Protein AF-A0A820XX14-F1 (afdb_monomer_lite)

Organism: NCBI:txid392030

Structure (mmCIF, N/CA/C/O backbone):
data_AF-A0A820XX14-F1
#
_entry.id   AF-A0A820XX14-F1
#
loop_
_atom_site.group_PDB
_atom_site.id
_atom_site.type_symbol
_atom_site.label_atom_id
_atom_site.label_alt_id
_atom_site.label_comp_id
_atom_site.label_asym_id
_atom_site.label_entity_id
_atom_site.label_seq_id
_atom_site.pdbx_PDB_ins_code
_atom_site.Cartn_x
_atom_site.Cartn_y
_atom_site.Cartn_z
_atom_site.occupancy
_atom_site.B_iso_or_equiv
_atom_site.auth_seq_id
_atom_site.auth_comp_id
_atom_site.auth_asym_id
_atom_site.auth_atom_id
_atom_site.pdbx_PDB_model_num
ATOM 1 N N . GLN A 1 1 ? 3.188 10.603 -18.070 1.00 64.06 1 GLN A N 1
ATOM 2 C CA . GLN A 1 1 ? 1.997 10.137 -17.324 1.00 64.06 1 GLN A CA 1
ATOM 3 C C . GLN A 1 1 ? 2.413 8.949 -16.463 1.00 64.06 1 GLN A C 1
ATOM 5 O O . GLN A 1 1 ? 3.402 8.322 -16.833 1.00 64.06 1 GLN A O 1
ATOM 10 N N 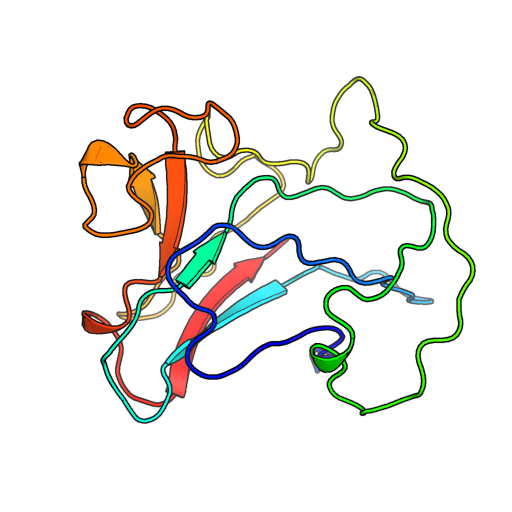. PRO A 1 2 ? 1.773 8.682 -15.310 1.00 81.19 2 PRO A N 1
ATOM 11 C CA . PRO A 1 2 ? 2.073 7.477 -14.538 1.00 81.19 2 PRO A CA 1
ATOM 12 C C . PRO A 1 2 ? 1.665 6.220 -15.322 1.00 81.19 2 PRO A C 1
ATOM 14 O O . PRO A 1 2 ? 0.697 6.261 -16.080 1.00 81.19 2 PRO A O 1
ATOM 17 N N . LEU A 1 3 ? 2.413 5.131 -15.143 1.00 89.56 3 LEU A N 1
ATOM 18 C CA . LEU A 1 3 ? 2.096 3.807 -15.676 1.00 89.56 3 LEU A CA 1
ATOM 19 C C . LEU A 1 3 ? 1.557 2.948 -14.529 1.00 89.56 3 LEU A C 1
ATOM 21 O O . LEU A 1 3 ? 2.253 2.767 -13.530 1.00 89.56 3 LEU A O 1
ATOM 25 N N . TRP A 1 4 ? 0.337 2.434 -14.671 1.00 90.94 4 TRP A N 1
ATOM 26 C CA . TRP A 1 4 ? -0.203 1.427 -13.761 1.00 90.94 4 TRP A CA 1
ATOM 27 C C . TRP A 1 4 ? 0.418 0.081 -14.107 1.00 90.94 4 TRP A C 1
ATOM 29 O O . TRP A 1 4 ? 0.344 -0.353 -15.253 1.00 90.94 4 TRP A O 1
ATOM 39 N N . VAL A 1 5 ? 1.057 -0.548 -13.127 1.00 93.12 5 VAL A N 1
ATOM 40 C CA . VAL A 1 5 ? 1.714 -1.858 -13.286 1.00 93.12 5 VAL A CA 1
ATOM 41 C C . VAL A 1 5 ? 1.074 -2.938 -12.411 1.00 93.12 5 VAL A C 1
ATOM 43 O O . VAL A 1 5 ? 1.277 -4.118 -12.657 1.00 93.12 5 VAL A O 1
ATOM 46 N N . TRP A 1 6 ? 0.296 -2.533 -11.406 1.00 94.50 6 TRP A N 1
ATOM 47 C CA . TRP A 1 6 ? -0.401 -3.400 -10.461 1.00 94.50 6 TRP A CA 1
ATOM 48 C C . TRP A 1 6 ? -1.635 -2.667 -9.940 1.00 94.50 6 TRP A C 1
ATOM 50 O O . TRP A 1 6 ? -1.556 -1.463 -9.669 1.00 94.50 6 TRP A O 1
ATOM 60 N N . GLY A 1 7 ? -2.754 -3.363 -9.774 1.00 94.62 7 GLY A N 1
ATOM 61 C CA . GLY A 1 7 ? -3.934 -2.781 -9.144 1.00 94.62 7 GLY A CA 1
ATOM 62 C C . GLY A 1 7 ? -5.033 -3.796 -8.876 1.00 94.62 7 GLY A C 1
ATOM 63 O O . GLY A 1 7 ? -5.277 -4.679 -9.685 1.00 94.62 7 GLY A O 1
ATOM 64 N N . LEU A 1 8 ? -5.728 -3.628 -7.754 1.00 93.31 8 LEU A N 1
ATOM 65 C CA . LEU A 1 8 ? -6.926 -4.386 -7.400 1.00 93.31 8 LEU A CA 1
ATOM 66 C C . LEU A 1 8 ? -8.091 -3.427 -7.162 1.00 93.31 8 LEU A C 1
ATOM 68 O O . LEU A 1 8 ? -7.894 -2.281 -6.756 1.00 93.31 8 LEU A O 1
ATOM 72 N N . GLN A 1 9 ? -9.312 -3.903 -7.397 1.00 90.75 9 GLN A N 1
ATOM 73 C CA . GLN A 1 9 ? -10.532 -3.116 -7.224 1.00 90.75 9 GLN A CA 1
ATOM 74 C C . GLN A 1 9 ? -11.641 -3.922 -6.547 1.00 90.75 9 GLN A C 1
ATOM 76 O O . GLN A 1 9 ? -11.758 -5.132 -6.730 1.00 90.75 9 GLN A O 1
ATOM 81 N N . GLY A 1 10 ? -12.503 -3.230 -5.802 1.00 89.94 10 GLY A N 1
ATOM 82 C CA . GLY A 1 10 ? -13.590 -3.858 -5.052 1.00 89.94 10 GLY A CA 1
ATOM 83 C C . GLY A 1 10 ? -13.111 -4.548 -3.773 1.00 89.94 10 GLY A C 1
ATOM 84 O O . GLY A 1 10 ? -12.015 -4.291 -3.277 1.00 89.94 10 GLY A O 1
ATOM 85 N N . ASN A 1 11 ? -13.951 -5.420 -3.221 1.00 89.62 11 ASN A N 1
ATOM 86 C CA . ASN A 1 11 ? -13.694 -6.075 -1.942 1.00 89.62 11 ASN A CA 1
ATOM 87 C C . ASN A 1 11 ? -12.659 -7.209 -2.075 1.00 89.62 11 ASN A C 1
ATOM 89 O O . ASN A 1 11 ? -12.917 -8.187 -2.770 1.00 89.62 11 ASN A O 1
ATOM 93 N N . GLN A 1 12 ? -11.540 -7.098 -1.353 1.00 91.69 12 GLN A N 1
ATOM 94 C CA . GLN A 1 12 ? -10.479 -8.120 -1.295 1.00 91.69 12 GLN A CA 1
ATOM 95 C C . GLN A 1 12 ? -10.569 -9.021 -0.042 1.00 91.69 12 GLN A C 1
ATOM 97 O O . GLN A 1 12 ? -9.759 -9.930 0.151 1.00 91.69 12 GLN A O 1
ATOM 102 N N . GLY A 1 13 ? -11.571 -8.795 0.812 1.00 90.88 13 GLY A N 1
ATOM 103 C CA . GLY A 1 13 ? -11.729 -9.431 2.118 1.00 90.88 13 GLY A CA 1
ATOM 104 C C . GLY A 1 13 ? -11.000 -8.689 3.244 1.00 90.88 13 GLY A C 1
ATOM 105 O O . GLY A 1 13 ? -10.185 -7.804 3.007 1.00 90.88 13 GLY A O 1
ATOM 106 N N . ASN A 1 14 ? -11.298 -9.064 4.491 1.00 89.38 14 ASN A N 1
ATOM 107 C CA . ASN A 1 14 ? -10.692 -8.472 5.688 1.00 89.38 14 ASN A CA 1
ATOM 108 C C . ASN A 1 14 ? -9.476 -9.293 6.155 1.00 89.38 14 ASN A C 1
ATOM 110 O O . ASN A 1 14 ? -9.552 -10.027 7.140 1.00 89.38 14 ASN A O 1
ATOM 114 N N . LYS A 1 15 ? -8.389 -9.257 5.379 1.00 92.69 15 LYS A N 1
ATOM 115 C CA . LYS A 1 15 ? -7.118 -9.927 5.699 1.00 92.69 15 LYS A CA 1
ATOM 116 C C . LYS A 1 15 ? -5.953 -9.254 4.979 1.00 92.69 15 LYS A C 1
ATOM 118 O O . LYS A 1 15 ? -6.135 -8.705 3.895 1.00 92.69 15 LYS A O 1
ATOM 123 N N . TRP A 1 16 ? -4.754 -9.379 5.538 1.00 96.56 16 TRP A N 1
ATOM 124 C CA . TRP A 1 16 ? -3.529 -9.009 4.836 1.00 96.56 16 TRP A CA 1
ATOM 125 C C . TRP A 1 16 ? -3.313 -9.905 3.612 1.00 96.56 16 TRP A C 1
ATOM 127 O O . TRP A 1 16 ? -3.449 -11.131 3.679 1.00 96.56 16 TRP A O 1
ATOM 137 N N . LEU A 1 17 ? -2.993 -9.276 2.485 1.00 96.06 17 LEU A N 1
ATOM 138 C CA . LEU A 1 17 ? -2.703 -9.923 1.212 1.00 96.06 17 LEU A CA 1
ATOM 139 C C . LEU A 1 17 ? -1.348 -9.435 0.711 1.00 96.06 17 LEU A C 1
ATOM 141 O O . LEU A 1 17 ? -1.066 -8.241 0.723 1.00 96.06 17 LEU A O 1
ATOM 145 N N . ASN A 1 18 ? -0.522 -10.361 0.236 1.00 94.62 18 ASN A N 1
ATOM 146 C CA . ASN A 1 18 ? 0.765 -10.026 -0.359 1.00 94.62 18 ASN A CA 1
ATOM 147 C C . ASN A 1 18 ? 0.573 -9.558 -1.811 1.00 94.62 18 ASN A C 1
ATOM 149 O O . ASN A 1 18 ? 0.040 -10.308 -2.630 1.00 94.62 18 ASN A O 1
ATOM 153 N N . GLY A 1 19 ? 1.040 -8.347 -2.121 1.00 94.31 19 GLY A N 1
ATOM 154 C CA . GLY A 1 19 ? 1.048 -7.765 -3.464 1.00 94.31 19 GLY A CA 1
ATOM 155 C C . GLY A 1 19 ? 2.471 -7.628 -3.997 1.00 94.31 19 GLY A C 1
ATOM 156 O O . GLY A 1 19 ? 3.349 -7.156 -3.279 1.00 94.31 19 GLY A O 1
ATOM 157 N N . GLN A 1 20 ? 2.725 -8.057 -5.235 1.00 93.38 20 GLN A N 1
ATOM 158 C CA . GLN A 1 20 ? 4.059 -7.991 -5.846 1.00 93.38 20 GLN A CA 1
ATOM 159 C C . GLN A 1 20 ? 3.967 -7.722 -7.346 1.00 93.38 20 GLN A C 1
ATOM 161 O O . GLN A 1 20 ? 3.104 -8.275 -8.028 1.00 93.38 20 GLN A O 1
ATOM 166 N N . VAL A 1 21 ? 4.875 -6.890 -7.858 1.00 92.62 21 VAL A N 1
ATOM 167 C CA . VAL A 1 21 ? 4.997 -6.564 -9.281 1.00 92.62 21 VAL A CA 1
ATOM 168 C C . VAL A 1 21 ? 6.440 -6.207 -9.629 1.00 92.62 21 VAL A C 1
ATOM 170 O O . VAL A 1 21 ? 7.120 -5.515 -8.871 1.00 92.62 21 VAL A O 1
ATOM 173 N N . THR A 1 22 ? 6.904 -6.661 -10.793 1.00 91.12 22 THR A N 1
ATOM 174 C CA . THR A 1 22 ? 8.198 -6.240 -11.335 1.00 91.12 22 THR A CA 1
ATOM 175 C C . THR A 1 22 ? 8.045 -4.881 -12.010 1.00 91.12 22 THR A C 1
ATOM 177 O O . THR A 1 22 ? 7.206 -4.713 -12.893 1.00 91.12 22 THR A O 1
ATOM 180 N N . VAL A 1 23 ? 8.881 -3.914 -11.632 1.00 90.31 23 VAL A N 1
ATOM 181 C CA . VAL A 1 23 ? 8.908 -2.583 -12.250 1.00 90.31 23 VAL A CA 1
ATOM 182 C C . VAL A 1 23 ? 10.152 -2.456 -13.123 1.00 90.31 23 VAL A C 1
ATOM 184 O O . VAL A 1 23 ? 11.273 -2.557 -12.635 1.00 90.31 23 VAL A O 1
ATOM 187 N N . THR A 1 24 ? 9.965 -2.203 -14.419 1.00 88.06 24 THR A N 1
ATOM 188 C CA . THR A 1 24 ? 11.062 -2.006 -15.381 1.00 88.06 24 THR A CA 1
ATOM 189 C C . THR A 1 24 ? 10.981 -0.628 -16.024 1.00 88.06 24 THR A C 1
ATOM 191 O O . THR A 1 24 ? 9.911 -0.217 -16.469 1.00 88.06 24 THR A O 1
ATOM 194 N N . SER A 1 25 ? 12.110 0.075 -16.129 1.00 88.75 25 SER A N 1
ATOM 195 C CA . SER A 1 25 ? 12.195 1.369 -16.812 1.00 88.75 25 SER A CA 1
ATOM 196 C C . SER A 1 25 ? 13.614 1.622 -17.323 1.00 88.75 25 SER A C 1
ATOM 198 O O . SER A 1 25 ? 14.584 1.307 -16.641 1.00 88.75 25 SER A O 1
ATOM 200 N N . SER A 1 26 ? 13.740 2.242 -18.498 1.00 90.88 26 SER A N 1
ATOM 201 C CA . SER A 1 26 ? 15.015 2.728 -19.054 1.00 90.88 26 SER A CA 1
ATOM 202 C C . SER A 1 26 ? 15.374 4.147 -18.591 1.00 90.88 26 SER A C 1
ATOM 204 O O . SER A 1 26 ? 16.336 4.744 -19.069 1.00 90.88 26 SER A O 1
ATOM 206 N N . SER A 1 27 ? 14.565 4.746 -17.720 1.00 92.69 27 SER A N 1
ATOM 207 C CA . SER A 1 27 ? 14.732 6.111 -17.213 1.00 92.69 27 SER A CA 1
ATOM 208 C C . SER A 1 27 ? 14.424 6.170 -15.725 1.00 92.69 27 SER A C 1
ATOM 210 O O . SER A 1 27 ? 13.686 5.328 -15.213 1.00 92.69 27 SER A O 1
ATOM 212 N N . TYR A 1 28 ? 14.951 7.185 -15.035 1.00 91.31 28 TYR A N 1
ATOM 213 C CA . TYR A 1 28 ? 14.619 7.428 -13.632 1.00 91.31 28 TYR A CA 1
ATOM 214 C C . TYR A 1 28 ? 13.106 7.511 -13.432 1.00 91.31 28 TYR A C 1
ATOM 216 O O . TYR A 1 28 ? 12.396 8.191 -14.175 1.00 91.31 28 TYR A O 1
ATOM 224 N N . TYR A 1 29 ? 12.628 6.826 -12.402 1.00 92.38 29 TYR A N 1
ATOM 225 C CA . TYR A 1 29 ? 11.220 6.760 -12.050 1.00 92.38 29 TYR A CA 1
ATOM 226 C C . TYR A 1 29 ? 11.046 6.895 -10.538 1.00 92.38 29 TYR A C 1
ATOM 228 O O . TYR A 1 29 ? 12.006 6.860 -9.773 1.00 92.38 29 TYR A O 1
ATOM 236 N N . ARG A 1 30 ? 9.797 7.089 -10.121 1.00 92.81 30 ARG A N 1
ATOM 237 C CA . ARG A 1 30 ? 9.373 7.048 -8.722 1.00 92.81 30 ARG A CA 1
ATOM 238 C C . ARG A 1 30 ? 8.132 6.189 -8.629 1.00 92.81 30 ARG A C 1
ATOM 240 O O . ARG A 1 30 ? 7.289 6.244 -9.529 1.00 92.81 30 ARG A O 1
ATOM 247 N N . ILE A 1 31 ? 8.014 5.441 -7.546 1.00 94.00 31 ILE A N 1
ATOM 248 C CA . ILE A 1 31 ? 6.848 4.605 -7.293 1.00 94.00 31 ILE A CA 1
ATOM 249 C C . ILE A 1 31 ? 5.749 5.477 -6.691 1.00 94.00 31 ILE A C 1
ATOM 251 O O . ILE A 1 31 ? 6.012 6.424 -5.946 1.00 94.00 31 ILE A O 1
ATOM 255 N N . ARG A 1 32 ? 4.504 5.186 -7.067 1.00 94.50 32 ARG A N 1
ATOM 256 C CA . ARG A 1 32 ? 3.310 5.775 -6.463 1.00 94.50 32 ARG A CA 1
ATOM 257 C C . ARG A 1 32 ? 2.364 4.660 -6.072 1.00 94.50 32 ARG A C 1
ATOM 259 O O . ARG A 1 32 ? 2.068 3.805 -6.900 1.00 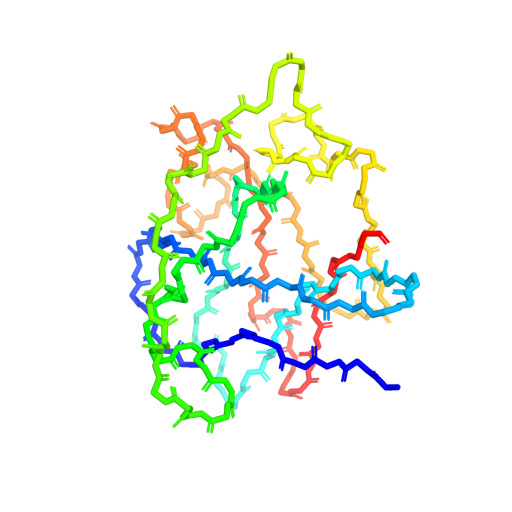94.50 32 ARG A O 1
ATOM 266 N N . ILE A 1 33 ? 1.885 4.716 -4.838 1.00 95.38 33 ILE A N 1
ATOM 267 C CA . ILE A 1 33 ? 0.826 3.849 -4.337 1.00 95.38 33 ILE A CA 1
ATOM 268 C C . ILE A 1 33 ? -0.409 4.720 -4.160 1.00 95.38 33 ILE A C 1
ATOM 270 O O . ILE A 1 33 ? -0.398 5.694 -3.398 1.00 95.38 33 ILE A O 1
ATOM 274 N N . GLU A 1 34 ? -1.456 4.396 -4.911 1.00 93.94 34 GLU A N 1
ATOM 275 C CA . GLU A 1 34 ? -2.686 5.174 -4.959 1.00 93.94 34 GLU A CA 1
ATOM 276 C C . GLU A 1 34 ? -3.860 4.337 -4.459 1.00 93.94 34 GLU A C 1
ATOM 278 O O . GLU A 1 34 ? -4.157 3.281 -5.010 1.00 93.94 34 GLU A O 1
ATOM 283 N N . GLY A 1 35 ? -4.526 4.819 -3.411 1.00 91.81 35 GLY A N 1
ATOM 284 C CA . GLY A 1 35 ? -5.859 4.351 -3.045 1.00 91.81 35 GLY A CA 1
ATOM 285 C C . GLY A 1 35 ? -6.870 5.249 -3.741 1.00 91.81 35 GLY A C 1
ATOM 286 O O . GLY A 1 35 ? -6.746 6.467 -3.634 1.00 91.81 35 GLY A O 1
ATOM 287 N N . ILE A 1 36 ? -7.834 4.680 -4.461 1.00 90.50 36 ILE A N 1
ATOM 288 C CA . ILE A 1 36 ? -8.862 5.438 -5.187 1.00 90.50 36 ILE A CA 1
ATOM 289 C C . ILE A 1 36 ? -10.227 5.063 -4.625 1.00 90.50 36 ILE A C 1
ATOM 291 O O . ILE A 1 36 ? -10.574 3.885 -4.533 1.00 90.50 36 ILE A O 1
ATOM 295 N N . VAL A 1 37 ? -11.020 6.068 -4.269 1.00 89.75 37 VAL A N 1
ATOM 296 C CA . VAL A 1 37 ? -12.377 5.862 -3.766 1.00 89.75 37 VAL A CA 1
ATOM 297 C C . VAL A 1 37 ? -13.287 5.472 -4.928 1.00 89.75 37 VAL A C 1
ATOM 299 O O . VAL A 1 37 ? -13.485 6.246 -5.868 1.00 89.75 37 VAL A O 1
ATOM 302 N N . GLY A 1 38 ? -13.854 4.268 -4.853 1.00 85.69 38 GLY A N 1
ATOM 303 C CA . GLY A 1 38 ? -14.849 3.787 -5.809 1.00 85.69 38 GLY A CA 1
ATOM 304 C C . GLY A 1 38 ? -16.225 4.446 -5.639 1.00 85.69 38 GLY A C 1
ATOM 305 O O . GLY A 1 38 ? -16.400 5.439 -4.937 1.00 85.69 38 GLY A O 1
ATOM 306 N N . ASN A 1 39 ? -17.246 3.854 -6.262 1.00 82.06 39 ASN A N 1
ATOM 307 C CA . ASN A 1 39 ? -18.626 4.358 -6.190 1.00 82.06 39 ASN A CA 1
ATOM 308 C C . ASN A 1 39 ? -19.349 4.020 -4.868 1.00 82.06 39 ASN A C 1
ATOM 310 O O . ASN A 1 39 ? -20.473 4.468 -4.654 1.00 82.06 39 ASN A O 1
ATOM 314 N N . SER A 1 40 ? -18.730 3.225 -3.991 1.00 71.12 40 SER A N 1
ATOM 315 C CA . SER A 1 40 ? -19.258 2.852 -2.676 1.00 71.12 40 SER A CA 1
ATOM 316 C C . SER A 1 40 ? -18.313 3.292 -1.562 1.00 71.12 40 SER A C 1
ATOM 318 O O . SER A 1 40 ? -17.104 3.141 -1.693 1.00 71.12 40 SER A O 1
ATOM 320 N N . PHE A 1 41 ? -18.869 3.734 -0.434 1.00 64.38 41 PHE A N 1
ATOM 321 C CA . PHE A 1 41 ? -18.110 4.099 0.774 1.00 64.38 41 PHE A CA 1
ATOM 322 C C . PHE A 1 41 ? -17.835 2.915 1.716 1.00 64.38 41 PHE A C 1
ATOM 324 O O . PHE A 1 41 ? -17.436 3.118 2.856 1.00 64.38 41 PHE A O 1
ATOM 331 N N . GLN A 1 42 ? -18.136 1.684 1.293 1.00 67.69 42 GLN A N 1
ATOM 332 C CA . GLN A 1 42 ? -17.941 0.493 2.117 1.00 67.69 42 GLN A CA 1
ATOM 333 C C . GLN A 1 42 ? -16.566 -0.111 1.830 1.00 67.69 42 GLN A C 1
ATOM 335 O O . GLN A 1 42 ? -16.330 -0.594 0.722 1.00 67.69 42 GLN A O 1
ATOM 340 N N . GLY A 1 43 ? -15.698 -0.094 2.840 1.00 72.38 43 GLY A N 1
ATOM 341 C CA . GLY A 1 43 ? -14.360 -0.686 2.823 1.00 72.38 43 GLY A CA 1
ATOM 342 C C . GLY A 1 43 ? -13.273 0.343 3.120 1.00 72.38 43 GLY A C 1
ATOM 343 O O . GLY A 1 43 ? -13.461 1.519 2.854 1.00 72.38 43 GLY A O 1
ATOM 344 N N . ASP A 1 44 ? -12.143 -0.114 3.642 1.00 85.75 44 ASP A N 1
ATOM 345 C CA . ASP A 1 44 ? -10.909 0.662 3.778 1.00 85.75 44 ASP A CA 1
ATOM 346 C C . ASP A 1 44 ? -9.812 -0.041 2.971 1.00 85.75 44 ASP A C 1
ATOM 348 O O . ASP A 1 44 ? -9.951 -1.213 2.609 1.00 85.75 44 ASP A O 1
ATOM 352 N N . ALA A 1 45 ? -8.713 0.656 2.694 1.00 92.81 45 ALA A N 1
ATOM 353 C CA . ALA A 1 45 ? -7.502 0.031 2.168 1.00 92.81 45 ALA A CA 1
ATOM 354 C C . ALA A 1 45 ? -6.358 0.204 3.164 1.00 92.81 45 ALA A C 1
ATOM 356 O O . ALA A 1 45 ? -6.205 1.272 3.755 1.00 92.81 45 ALA A O 1
ATOM 357 N N . ALA A 1 46 ? -5.537 -0.828 3.328 1.00 96.06 46 ALA A N 1
ATOM 358 C CA . ALA A 1 46 ? -4.353 -0.783 4.172 1.00 96.06 46 ALA A CA 1
ATOM 359 C C . ALA A 1 46 ? -3.144 -1.344 3.422 1.00 96.06 46 ALA A C 1
ATOM 361 O O . ALA A 1 46 ? -3.281 -2.276 2.628 1.00 96.06 46 ALA A O 1
ATOM 362 N N . ILE A 1 47 ? -1.973 -0.763 3.671 1.00 97.25 47 ILE A N 1
ATOM 363 C CA . ILE A 1 47 ? -0.683 -1.247 3.177 1.00 97.25 47 ILE A CA 1
ATOM 364 C C . ILE A 1 47 ? 0.312 -1.285 4.333 1.00 97.25 47 ILE A C 1
ATOM 366 O O . ILE A 1 47 ? 0.326 -0.391 5.182 1.00 97.25 47 ILE A O 1
ATOM 370 N N . ASP A 1 48 ? 1.152 -2.307 4.324 1.00 97.81 48 ASP A N 1
ATOM 371 C CA . ASP A 1 48 ? 2.260 -2.492 5.251 1.00 97.81 48 ASP A CA 1
ATOM 372 C C . ASP A 1 48 ? 3.415 -3.198 4.516 1.00 97.81 48 ASP A C 1
ATOM 374 O O . ASP A 1 48 ? 3.228 -3.683 3.395 1.00 97.81 48 ASP A O 1
ATOM 378 N N . ASP A 1 49 ? 4.598 -3.251 5.128 1.00 95.81 49 ASP A N 1
ATOM 379 C CA . ASP A 1 49 ? 5.726 -4.078 4.687 1.00 95.81 49 ASP A CA 1
ATOM 380 C C . ASP A 1 49 ? 6.212 -3.785 3.246 1.00 95.81 49 ASP A C 1
ATOM 382 O O . ASP A 1 49 ? 6.520 -4.688 2.459 1.00 95.81 49 ASP A O 1
ATOM 386 N N . LEU A 1 50 ? 6.327 -2.503 2.881 1.00 95.19 50 LEU A N 1
ATOM 387 C CA . LEU A 1 50 ? 6.841 -2.097 1.569 1.00 95.19 50 LEU A CA 1
ATOM 388 C C . LEU A 1 50 ? 8.311 -2.495 1.425 1.00 95.19 50 LEU A C 1
ATOM 390 O O . LEU A 1 50 ? 9.118 -2.193 2.303 1.00 95.19 50 LEU A O 1
ATOM 394 N N . ARG A 1 51 ? 8.667 -3.152 0.313 1.00 91.44 51 ARG A N 1
ATOM 395 C CA . ARG A 1 51 ? 10.043 -3.589 0.023 1.00 91.44 51 ARG A CA 1
ATOM 396 C C . ARG A 1 51 ? 10.385 -3.449 -1.454 1.00 91.44 51 ARG A C 1
ATOM 398 O O . ARG A 1 51 ? 9.555 -3.759 -2.309 1.00 91.44 51 ARG A O 1
ATOM 405 N N . ILE A 1 52 ? 11.620 -3.042 -1.749 1.00 88.88 52 ILE A N 1
ATOM 406 C CA . ILE A 1 52 ? 12.164 -2.992 -3.117 1.00 88.88 52 ILE A CA 1
ATOM 407 C C . ILE A 1 52 ? 13.441 -3.829 -3.185 1.00 88.88 52 ILE A C 1
ATOM 409 O O . ILE A 1 52 ? 14.364 -3.635 -2.402 1.00 88.88 52 ILE A O 1
ATOM 413 N N . PHE A 1 53 ? 13.519 -4.737 -4.154 1.00 85.94 53 PHE A N 1
ATOM 414 C CA . PHE A 1 53 ? 14.680 -5.598 -4.378 1.00 85.94 53 PHE A CA 1
ATOM 415 C C . PHE A 1 53 ? 14.940 -5.776 -5.880 1.00 85.94 53 PHE A C 1
ATOM 417 O O . PHE A 1 53 ? 14.046 -5.592 -6.700 1.00 85.94 53 PHE A O 1
ATOM 424 N N . GLU A 1 54 ? 16.179 -6.112 -6.246 1.00 81.44 54 GLU A N 1
ATOM 425 C CA . GLU A 1 54 ? 16.654 -6.087 -7.643 1.00 81.44 54 GLU A CA 1
ATOM 426 C C . GLU A 1 54 ? 16.109 -7.228 -8.517 1.00 81.44 54 GLU A C 1
ATOM 428 O O . GLU A 1 54 ? 16.097 -7.134 -9.744 1.00 81.44 54 GLU A O 1
ATOM 433 N N . ASN A 1 55 ? 15.663 -8.318 -7.896 1.00 83.31 55 ASN A N 1
ATOM 434 C CA . ASN A 1 55 ? 15.210 -9.507 -8.604 1.00 83.31 55 ASN A CA 1
ATOM 435 C C . ASN A 1 55 ? 13.742 -9.385 -9.054 1.00 83.31 55 ASN A C 1
ATOM 437 O O . ASN A 1 55 ? 12.908 -8.961 -8.252 1.00 83.31 55 ASN A O 1
ATOM 441 N N . PRO A 1 56 ? 13.389 -9.818 -10.283 1.00 84.62 56 PRO A N 1
ATOM 442 C CA . PRO A 1 56 ? 11.998 -9.894 -10.715 1.00 84.62 56 PRO A CA 1
ATOM 443 C C . PRO A 1 56 ? 11.152 -10.755 -9.772 1.00 84.62 56 PRO A C 1
ATOM 445 O O . PRO A 1 56 ? 11.575 -11.824 -9.329 1.00 84.62 56 PRO A O 1
ATOM 448 N N . CYS A 1 57 ? 9.932 -10.307 -9.502 1.00 85.31 57 CYS A N 1
ATOM 449 C CA . CYS A 1 57 ? 8.951 -11.035 -8.708 1.00 85.31 57 CYS A CA 1
ATOM 450 C C . CYS A 1 57 ? 7.766 -11.495 -9.567 1.00 85.31 57 CYS A C 1
ATOM 452 O O . CYS A 1 57 ? 7.484 -10.948 -10.638 1.00 85.31 57 CYS A O 1
ATOM 454 N N . VAL A 1 58 ? 7.068 -12.527 -9.084 1.00 86.88 58 VAL A N 1
ATOM 455 C CA . VAL A 1 58 ? 5.843 -13.026 -9.717 1.00 86.88 58 VAL A CA 1
ATOM 456 C C . VAL A 1 58 ? 4.715 -12.052 -9.416 1.00 86.88 58 VAL A C 1
ATOM 458 O O . VAL A 1 58 ? 4.469 -11.748 -8.245 1.00 86.88 58 VAL A O 1
ATOM 461 N N . LEU A 1 59 ? 4.012 -11.605 -10.461 1.00 90.38 59 LEU A N 1
ATOM 462 C CA . LEU A 1 59 ? 2.821 -10.780 -10.301 1.00 90.38 59 LEU A CA 1
ATOM 463 C C . LEU A 1 59 ? 1.840 -11.479 -9.355 1.00 90.38 59 LEU A C 1
ATOM 465 O O . LEU A 1 59 ? 1.362 -12.578 -9.643 1.00 90.38 59 LEU A O 1
ATOM 469 N N . THR A 1 60 ? 1.579 -10.847 -8.216 1.00 91.62 60 THR A N 1
ATOM 470 C CA . THR A 1 60 ? 0.742 -11.416 -7.163 1.00 91.62 60 THR A CA 1
ATOM 471 C C . THR A 1 60 ? -0.255 -10.371 -6.668 1.00 91.62 60 THR A C 1
ATOM 473 O O . THR A 1 60 ? 0.183 -9.279 -6.299 1.00 91.62 60 THR A O 1
ATOM 476 N N . PRO A 1 61 ? -1.559 -10.694 -6.605 1.00 92.94 61 PRO A N 1
ATOM 477 C CA . PRO A 1 61 ? -2.189 -11.847 -7.258 1.00 92.94 61 PRO A CA 1
ATOM 478 C C . PRO A 1 61 ? -2.208 -11.687 -8.801 1.00 92.94 61 PRO A C 1
ATOM 480 O O . PRO A 1 61 ? -1.964 -10.589 -9.300 1.00 92.94 61 PRO A O 1
ATOM 483 N N . PRO A 1 62 ? -2.461 -12.756 -9.582 1.00 89.56 62 PRO A N 1
ATOM 484 C CA . PRO A 1 62 ? -2.438 -12.685 -11.050 1.00 89.56 62 PRO A CA 1
ATOM 485 C C . PRO A 1 62 ? -3.468 -11.730 -11.670 1.00 89.56 62 PRO A C 1
ATOM 487 O O . PRO A 1 62 ? -3.228 -11.179 -12.737 1.00 89.56 62 PRO A O 1
ATOM 490 N N . ASP A 1 63 ? -4.607 -11.530 -11.010 1.00 90.88 63 ASP A N 1
ATOM 491 C CA . ASP A 1 63 ? -5.676 -10.612 -11.419 1.00 90.88 63 ASP A CA 1
ATOM 492 C C . ASP A 1 63 ? -5.364 -9.139 -11.110 1.00 90.88 63 ASP A C 1
ATOM 494 O O . ASP A 1 63 ? -6.162 -8.264 -11.436 1.00 90.88 63 ASP A O 1
ATOM 498 N N . ALA A 1 64 ? -4.189 -8.851 -10.539 1.00 93.44 64 ALA A N 1
ATOM 499 C CA . ALA A 1 64 ? -3.702 -7.490 -10.367 1.00 93.44 64 ALA A CA 1
ATOM 500 C C . ALA A 1 64 ? -3.053 -6.897 -11.632 1.00 93.44 64 ALA A C 1
ATOM 502 O O . ALA A 1 64 ? -2.551 -5.771 -11.573 1.00 93.44 64 ALA A O 1
ATOM 503 N N . ASP A 1 65 ? -3.017 -7.634 -12.752 1.00 91.56 65 ASP A N 1
ATOM 504 C CA . ASP A 1 65 ? -2.486 -7.138 -14.026 1.00 91.56 65 ASP A CA 1
ATOM 505 C C . ASP A 1 65 ? -3.455 -6.125 -14.666 1.00 91.56 65 ASP A C 1
ATOM 507 O O . ASP A 1 65 ? -4.529 -6.517 -15.134 1.00 91.56 65 ASP A O 1
ATOM 511 N N . PRO A 1 66 ? -3.086 -4.838 -14.794 1.00 88.88 66 PRO A N 1
ATOM 512 C CA . PRO A 1 66 ? -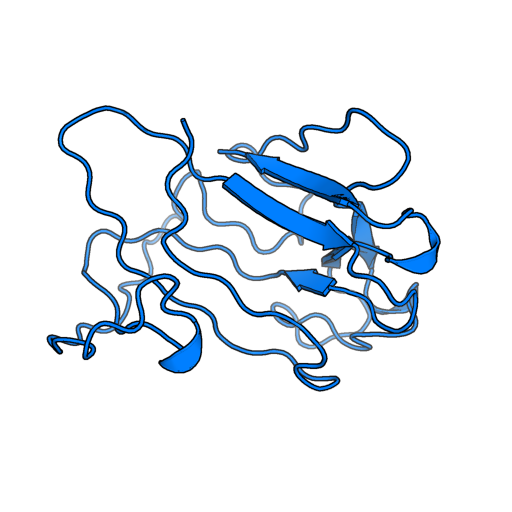3.938 -3.856 -15.461 1.00 88.88 66 PRO A CA 1
ATOM 513 C C . PRO A 1 66 ? -4.132 -4.126 -16.964 1.00 88.88 66 PRO A C 1
ATOM 515 O O . PRO A 1 66 ? -5.053 -3.575 -17.568 1.00 88.88 66 PRO A O 1
ATOM 518 N N . PHE A 1 67 ? -3.282 -4.948 -17.582 1.00 86.62 67 PHE A N 1
ATOM 519 C CA . PHE A 1 67 ? -3.319 -5.269 -19.007 1.00 86.62 67 PHE A CA 1
ATOM 520 C C . PHE A 1 67 ? -3.862 -6.676 -19.305 1.00 86.62 67 PHE A C 1
ATOM 522 O O . PHE A 1 67 ? -3.995 -7.021 -20.480 1.00 86.62 67 PHE A O 1
ATOM 529 N N . ASN A 1 68 ? -4.208 -7.470 -18.279 1.00 78.44 68 ASN A N 1
ATOM 530 C CA . ASN A 1 68 ? -4.647 -8.869 -18.411 1.00 78.44 68 ASN A CA 1
ATOM 531 C C . ASN A 1 68 ? -3.712 -9.728 -19.291 1.00 78.44 68 ASN A C 1
ATOM 533 O O . ASN A 1 68 ? -4.166 -10.567 -20.076 1.00 78.44 68 ASN A O 1
ATOM 537 N N . VAL A 1 69 ? -2.402 -9.504 -19.204 1.00 73.31 69 VAL A N 1
ATOM 538 C CA . VAL A 1 69 ? -1.398 -10.277 -19.931 1.00 73.31 69 VAL A CA 1
ATOM 539 C C . VAL A 1 69 ? -1.104 -11.552 -19.141 1.00 73.31 69 VAL A C 1
ATOM 541 O O . VAL A 1 69 ? -1.102 -11.582 -17.914 1.00 73.31 69 VAL A O 1
ATOM 544 N N . VAL A 1 70 ? -0.864 -12.655 -19.848 1.00 62.69 70 VAL A N 1
ATOM 545 C CA . VAL A 1 70 ? -0.496 -13.925 -19.212 1.00 62.69 70 VAL A CA 1
ATOM 546 C C . VAL A 1 70 ? 0.808 -13.727 -18.420 1.00 62.69 70 VAL A C 1
ATOM 548 O O . VAL A 1 70 ? 1.818 -13.352 -19.027 1.00 62.69 70 VAL A O 1
ATOM 551 N N . PRO A 1 71 ? 0.838 -13.988 -17.097 1.00 60.56 71 PRO A N 1
ATOM 552 C CA . PRO A 1 71 ? 2.045 -13.788 -16.307 1.00 60.56 71 PRO A CA 1
ATOM 553 C C . PRO A 1 71 ? 3.146 -14.733 -16.798 1.00 60.56 71 PRO A C 1
ATOM 555 O O . PRO A 1 71 ? 3.048 -15.953 -16.675 1.00 60.56 71 PRO A O 1
ATOM 558 N N . THR A 1 72 ? 4.202 -14.166 -17.385 1.00 52.09 72 THR A N 1
ATOM 559 C CA . THR A 1 72 ? 5.378 -14.926 -17.827 1.00 52.09 72 THR A CA 1
ATOM 560 C C . THR A 1 72 ? 6.313 -15.102 -16.633 1.00 52.09 72 THR A C 1
ATOM 562 O O . THR A 1 72 ? 6.813 -14.133 -16.065 1.00 52.09 72 THR A O 1
ATOM 565 N N . THR A 1 73 ? 6.490 -16.350 -16.205 1.00 54.53 73 THR A N 1
ATOM 566 C CA . THR A 1 73 ? 7.110 -16.718 -14.930 1.00 54.53 73 THR A CA 1
ATOM 567 C C . THR A 1 73 ? 8.615 -16.959 -15.038 1.00 54.53 73 THR A C 1
ATOM 569 O O . THR A 1 73 ? 9.043 -17.950 -15.629 1.00 54.53 73 THR A O 1
ATOM 572 N N . THR A 1 74 ? 9.395 -16.167 -14.308 1.00 53.72 74 THR A N 1
ATOM 573 C CA . THR A 1 74 ? 10.636 -16.628 -13.667 1.00 53.72 74 THR A CA 1
ATOM 574 C C . THR A 1 74 ? 10.651 -16.073 -12.248 1.00 53.72 74 THR A C 1
ATOM 576 O O . THR A 1 74 ? 10.755 -14.870 -12.037 1.00 53.72 74 THR A O 1
ATOM 579 N N . SER A 1 75 ? 10.455 -16.960 -11.270 1.00 58.50 75 SER A N 1
ATOM 580 C CA . SER A 1 75 ? 10.379 -16.620 -9.850 1.00 58.50 75 SER A CA 1
ATOM 581 C C . SER A 1 75 ? 11.761 -16.721 -9.220 1.00 58.50 75 SER A C 1
ATOM 583 O O . SER A 1 75 ? 12.354 -17.800 -9.185 1.00 58.50 75 SER A O 1
ATOM 585 N N . THR A 1 76 ? 12.249 -15.618 -8.671 1.00 59.56 76 THR A N 1
ATOM 586 C CA . THR A 1 76 ? 13.304 -15.635 -7.662 1.00 59.56 76 THR A CA 1
ATOM 587 C C . THR A 1 76 ? 12.729 -15.092 -6.362 1.00 59.56 76 THR A C 1
ATOM 589 O O . THR A 1 76 ? 11.975 -14.120 -6.335 1.00 59.56 76 THR A O 1
ATOM 592 N N . LYS A 1 77 ? 13.024 -15.781 -5.256 1.00 63.28 77 LYS A N 1
ATOM 593 C CA . LYS A 1 77 ? 12.625 -15.338 -3.919 1.00 63.28 77 LYS A CA 1
ATOM 594 C C . LYS A 1 77 ? 13.205 -13.933 -3.675 1.00 63.28 77 LYS A C 1
ATOM 596 O O . LYS A 1 77 ? 14.386 -13.738 -3.972 1.00 63.28 77 LYS A O 1
ATOM 601 N N . PRO A 1 78 ? 12.436 -12.994 -3.096 1.00 63.97 78 PRO A N 1
ATOM 602 C CA . PRO A 1 78 ? 12.970 -11.707 -2.670 1.00 63.97 78 PRO A CA 1
ATOM 603 C C . PRO A 1 78 ? 14.167 -11.919 -1.744 1.00 63.97 78 PRO A C 1
ATOM 605 O O . PRO A 1 78 ? 14.053 -12.595 -0.715 1.00 63.97 78 PRO A O 1
ATOM 608 N N . THR A 1 79 ? 15.321 -11.365 -2.104 1.00 63.81 79 THR A N 1
ATOM 609 C CA . THR A 1 79 ? 16.473 -11.333 -1.202 1.00 63.81 79 THR A CA 1
ATOM 610 C C . THR A 1 79 ? 16.269 -10.167 -0.247 1.00 63.81 79 THR A C 1
ATOM 612 O O . THR A 1 79 ? 16.172 -9.026 -0.688 1.00 63.81 79 THR A O 1
ATOM 615 N N . ILE A 1 80 ? 16.193 -10.449 1.054 1.00 65.75 80 ILE A N 1
ATOM 616 C CA . ILE A 1 80 ? 16.148 -9.402 2.080 1.00 65.75 80 ILE A CA 1
ATOM 617 C C . ILE A 1 80 ? 17.525 -8.738 2.113 1.00 65.75 80 ILE A C 1
ATOM 619 O O . ILE A 1 80 ? 18.522 -9.397 2.418 1.00 65.75 80 ILE A O 1
ATOM 623 N N . THR A 1 81 ? 17.588 -7.450 1.784 1.00 68.12 81 THR A N 1
ATOM 624 C CA . THR A 1 81 ? 18.802 -6.652 1.949 1.00 68.12 81 THR A CA 1
ATOM 625 C C . THR A 1 81 ? 18.966 -6.300 3.424 1.00 68.12 81 THR A C 1
ATOM 627 O O . THR A 1 81 ? 18.035 -5.807 4.055 1.00 68.12 81 THR A O 1
ATOM 630 N N . ASN A 1 82 ? 20.144 -6.570 3.987 1.00 75.94 82 ASN A N 1
ATOM 631 C CA . ASN A 1 82 ? 20.540 -6.088 5.309 1.00 75.94 82 ASN A CA 1
ATOM 632 C C . ASN A 1 82 ? 21.792 -5.214 5.136 1.00 75.94 82 ASN A C 1
ATOM 634 O O . ASN A 1 82 ? 22.843 -5.762 4.788 1.00 75.94 82 ASN A O 1
ATOM 638 N N . PRO A 1 83 ? 21.707 -3.885 5.359 1.00 81.56 83 PRO A N 1
ATOM 639 C CA . PRO A 1 83 ? 20.564 -3.136 5.910 1.00 81.56 83 PRO A CA 1
ATOM 640 C C . PRO A 1 83 ? 19.366 -3.006 4.938 1.00 81.56 83 PRO A C 1
ATOM 642 O O . PRO A 1 83 ? 19.560 -3.181 3.732 1.00 81.56 83 PRO A O 1
ATOM 645 N N . PRO A 1 84 ? 18.154 -2.690 5.446 1.00 83.06 84 PRO A N 1
ATOM 646 C CA . PRO A 1 84 ? 16.985 -2.395 4.616 1.00 83.06 84 PRO A CA 1
ATOM 647 C C . PRO A 1 84 ? 17.274 -1.299 3.588 1.00 83.06 84 PRO A C 1
ATOM 649 O O . PRO A 1 84 ? 18.036 -0.363 3.855 1.00 83.06 84 PRO A O 1
ATOM 652 N N . GLY A 1 85 ? 16.657 -1.414 2.414 1.00 87.25 85 GLY A N 1
ATOM 653 C CA . GLY A 1 85 ? 16.758 -0.399 1.374 1.00 87.25 85 GLY A CA 1
ATOM 654 C C . GLY A 1 85 ? 16.145 0.937 1.819 1.00 87.25 85 GLY A C 1
ATOM 655 O O . GLY A 1 85 ? 15.298 0.970 2.710 1.00 87.25 85 GLY A O 1
ATOM 656 N N . PRO A 1 86 ? 16.504 2.065 1.179 1.00 89.50 86 PRO A N 1
ATOM 657 C CA . PRO A 1 86 ? 15.975 3.387 1.541 1.00 89.50 86 PRO A CA 1
ATOM 658 C C . PRO A 1 86 ? 14.448 3.514 1.389 1.00 89.50 86 PRO A C 1
ATOM 660 O O . PRO A 1 86 ? 13.855 4.435 1.947 1.00 89.50 86 PRO A O 1
ATOM 663 N N . TYR A 1 87 ? 13.827 2.603 0.638 1.00 91.94 87 TYR A N 1
ATOM 664 C CA . TYR A 1 87 ? 12.390 2.549 0.376 1.00 91.94 87 TYR A CA 1
ATOM 665 C C . TYR A 1 87 ? 11.672 1.429 1.136 1.00 91.94 87 TYR A C 1
ATOM 667 O O . TYR A 1 87 ? 10.448 1.325 1.031 1.00 91.94 87 TYR A O 1
ATOM 675 N N . ASP A 1 88 ? 12.401 0.613 1.900 1.00 92.94 88 ASP A N 1
ATOM 676 C CA . ASP A 1 88 ? 11.790 -0.415 2.733 1.00 92.94 88 ASP A CA 1
ATOM 677 C C . ASP A 1 88 ? 11.076 0.255 3.910 1.00 92.94 88 ASP A C 1
ATOM 679 O O . ASP A 1 88 ? 11.635 1.132 4.576 1.00 92.94 88 ASP A O 1
ATOM 683 N N . CYS A 1 89 ? 9.821 -0.123 4.149 1.00 95.69 89 CYS A N 1
ATOM 684 C CA . CYS A 1 89 ? 9.005 0.532 5.157 1.00 95.69 89 CYS A CA 1
ATOM 685 C C . CYS A 1 89 ? 7.965 -0.396 5.777 1.00 95.69 89 CYS A C 1
ATOM 687 O O . CYS A 1 89 ? 7.015 -0.806 5.117 1.00 95.69 89 CYS A O 1
ATOM 689 N N . THR A 1 90 ? 8.134 -0.654 7.073 1.00 96.56 90 THR A N 1
ATOM 690 C CA . THR A 1 90 ? 7.177 -1.373 7.929 1.00 96.56 90 THR A CA 1
ATOM 691 C C . THR A 1 90 ? 6.265 -0.425 8.709 1.00 96.56 90 THR A C 1
ATOM 693 O O . THR A 1 90 ? 5.572 -0.838 9.618 1.00 96.56 90 THR A O 1
ATOM 696 N N . PHE A 1 91 ? 6.403 0.888 8.494 1.00 97.88 91 PHE A N 1
ATOM 697 C CA . PHE A 1 91 ? 5.695 1.955 9.211 1.00 97.88 91 PHE A CA 1
ATOM 698 C C . PHE A 1 91 ? 5.808 1.963 10.749 1.00 97.88 91 PHE A C 1
ATOM 700 O O . PHE A 1 91 ? 5.280 2.869 11.388 1.00 97.88 91 PHE A O 1
ATOM 707 N N . GLU A 1 92 ? 6.583 1.082 11.377 1.00 97.56 92 GLU A N 1
ATOM 708 C CA . GLU A 1 92 ? 6.789 1.075 12.834 1.00 97.56 92 GLU A CA 1
ATOM 709 C C . GLU A 1 92 ? 7.456 2.356 13.354 1.00 97.56 92 GLU A C 1
ATOM 711 O O . GLU A 1 92 ? 7.209 2.794 14.476 1.00 97.56 92 GLU A O 1
ATOM 716 N N . THR A 1 93 ? 8.250 3.029 12.517 1.00 93.88 93 THR A N 1
ATOM 717 C CA . THR A 1 93 ? 8.886 4.315 12.839 1.00 93.88 93 THR A CA 1
ATOM 718 C C . THR A 1 93 ? 8.569 5.358 11.765 1.00 93.88 93 THR A C 1
ATOM 720 O O . THR A 1 93 ? 9.350 5.604 10.847 1.00 93.88 93 THR A O 1
ATOM 723 N N . GLY A 1 94 ? 7.399 5.995 11.879 1.00 94.75 94 GLY A N 1
ATOM 724 C CA . GLY A 1 94 ? 6.949 7.030 10.939 1.00 94.75 94 GLY A CA 1
ATOM 725 C C . GLY A 1 94 ? 6.591 6.480 9.552 1.00 94.75 94 GLY A C 1
ATOM 726 O O . GLY A 1 94 ? 6.229 5.318 9.421 1.00 94.75 94 GLY A O 1
ATOM 727 N N . ILE A 1 95 ? 6.662 7.328 8.519 1.00 94.19 95 ILE A N 1
ATOM 728 C CA . ILE A 1 95 ? 6.384 6.944 7.118 1.00 94.19 95 ILE A CA 1
ATOM 729 C C . ILE A 1 95 ? 7.642 6.531 6.337 1.00 94.19 95 ILE A C 1
ATOM 731 O O . ILE A 1 95 ? 7.575 6.365 5.125 1.00 94.19 95 ILE A O 1
ATOM 735 N N . CYS A 1 96 ? 8.771 6.360 7.032 1.00 93.69 96 CYS A N 1
ATOM 736 C CA . CYS A 1 96 ? 10.104 6.134 6.468 1.00 93.69 96 CYS A CA 1
ATOM 737 C C . CYS A 1 96 ? 10.626 7.298 5.600 1.00 93.69 96 CYS A C 1
ATOM 739 O O . CYS A 1 96 ? 9.872 8.084 5.036 1.00 93.69 96 CYS A O 1
ATOM 741 N N . ASN A 1 97 ? 11.951 7.437 5.492 1.00 88.62 97 ASN A N 1
ATOM 742 C CA . ASN A 1 97 ? 12.561 8.580 4.791 1.00 88.62 97 ASN A CA 1
ATOM 743 C C . ASN A 1 97 ? 12.421 8.506 3.260 1.00 88.62 97 ASN A C 1
ATOM 745 O O . ASN A 1 97 ? 12.545 9.526 2.587 1.00 88.62 97 ASN A O 1
ATOM 749 N N . GLY A 1 98 ? 12.194 7.310 2.709 1.00 91.31 98 GLY A N 1
ATOM 750 C CA . GLY A 1 98 ? 12.037 7.091 1.271 1.00 91.31 98 GLY A CA 1
ATOM 751 C C . GLY A 1 98 ? 10.640 7.376 0.729 1.00 91.31 98 GLY A C 1
ATOM 752 O O . GLY A 1 98 ? 10.455 7.271 -0.478 1.00 91.31 98 GLY A O 1
ATOM 753 N N . TRP A 1 99 ? 9.666 7.717 1.579 1.00 94.69 99 TRP A N 1
ATOM 754 C CA . TRP A 1 99 ? 8.286 7.941 1.157 1.00 94.69 99 TRP A CA 1
ATOM 755 C C . TRP A 1 99 ? 7.770 9.317 1.572 1.00 94.69 99 TRP A C 1
ATOM 757 O O . TRP A 1 99 ? 7.990 9.807 2.675 1.00 94.69 99 TRP A O 1
ATOM 767 N N . GLU A 1 100 ? 7.019 9.923 0.665 1.00 94.62 100 GLU A N 1
ATOM 768 C CA . GLU A 1 100 ? 6.339 11.195 0.825 1.00 94.62 100 GLU A CA 1
ATOM 769 C C . GLU A 1 100 ? 4.832 10.966 0.690 1.00 94.62 100 GLU A C 1
ATOM 771 O O . GLU A 1 100 ? 4.341 10.442 -0.317 1.00 94.62 100 GLU A O 1
ATOM 776 N N . ASN A 1 101 ? 4.080 11.369 1.711 1.00 92.81 101 ASN A N 1
ATO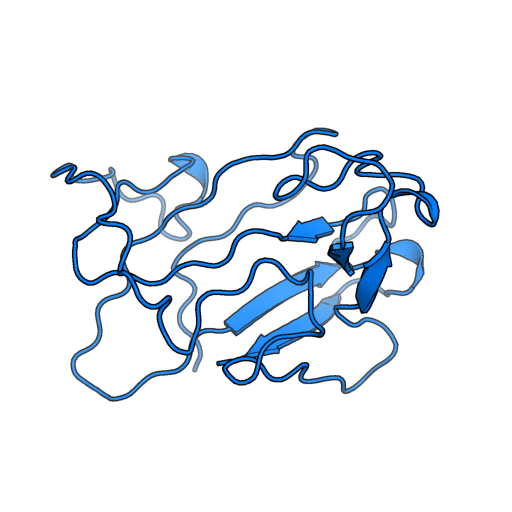M 777 C CA . ASN A 1 101 ? 2.629 11.414 1.630 1.00 92.81 101 ASN A CA 1
ATOM 778 C C . ASN A 1 101 ? 2.219 12.674 0.867 1.00 92.81 101 ASN A C 1
ATOM 780 O O . ASN A 1 101 ? 2.319 13.787 1.384 1.00 92.81 101 ASN A O 1
ATOM 784 N N . MET A 1 102 ? 1.770 12.499 -0.373 1.00 90.25 102 MET A N 1
ATOM 785 C CA . MET A 1 102 ? 1.412 13.588 -1.281 1.00 90.25 102 MET A CA 1
ATOM 786 C C . MET A 1 102 ? 0.004 14.110 -0.970 1.00 90.25 102 MET A C 1
ATOM 788 O O . MET A 1 102 ? -0.871 14.108 -1.839 1.00 90.25 102 MET A O 1
ATOM 792 N N . ALA A 1 103 ? -0.217 14.523 0.277 1.00 76.25 103 ALA A N 1
ATOM 793 C CA . ALA A 1 103 ? -1.516 14.946 0.766 1.00 76.25 103 ALA A CA 1
ATOM 794 C C . ALA A 1 103 ? -1.951 16.255 0.097 1.00 76.25 103 ALA A C 1
ATOM 796 O O . ALA A 1 103 ? -1.295 17.288 0.226 1.00 76.25 103 ALA A O 1
ATOM 797 N N . ASN A 1 104 ? -3.054 16.219 -0.646 1.00 66.00 104 ASN A N 1
ATOM 798 C CA . ASN A 1 104 ? -3.540 17.373 -1.406 1.00 66.00 104 ASN A CA 1
ATOM 799 C C . ASN A 1 104 ? -5.059 17.591 -1.300 1.00 66.00 104 ASN A C 1
ATOM 801 O O . ASN A 1 104 ? -5.587 18.493 -1.951 1.00 66.00 104 ASN A O 1
ATOM 805 N N . ASN A 1 105 ? -5.771 16.799 -0.488 1.00 69.31 105 ASN A N 1
ATOM 806 C CA . ASN A 1 105 ? -7.226 16.874 -0.333 1.00 69.31 105 ASN A CA 1
ATOM 807 C C . ASN A 1 105 ? -7.709 16.237 1.004 1.00 69.31 105 ASN A C 1
ATOM 809 O O . ASN A 1 105 ? -6.955 16.106 1.968 1.00 69.31 105 ASN A O 1
ATOM 813 N N . ARG A 1 106 ? -8.997 15.865 1.058 1.00 77.94 106 ARG A N 1
ATOM 814 C CA . ARG A 1 106 ? -9.708 15.235 2.190 1.00 77.94 106 ARG A CA 1
ATOM 815 C C . ARG A 1 106 ? -9.375 13.754 2.446 1.00 77.94 106 ARG A C 1
ATOM 817 O O . ARG A 1 106 ? -9.759 13.241 3.492 1.00 77.94 106 ARG A O 1
ATOM 824 N N . PHE A 1 107 ? -8.723 13.067 1.512 1.00 89.31 107 PHE A N 1
ATOM 825 C CA . PHE A 1 107 ? -8.526 11.620 1.517 1.00 89.31 107 PHE A CA 1
ATOM 826 C C . PHE A 1 107 ? -7.048 11.282 1.302 1.00 89.31 107 PHE A C 1
ATOM 828 O O . PHE A 1 107 ? -6.496 11.462 0.222 1.00 89.31 107 PHE A O 1
ATOM 835 N N . ASN A 1 108 ? -6.393 10.809 2.360 1.00 92.38 108 ASN A N 1
ATOM 836 C CA . ASN A 1 108 ? -4.946 10.623 2.394 1.00 92.38 108 ASN A CA 1
ATOM 837 C C . ASN A 1 108 ? -4.600 9.265 3.000 1.00 92.38 108 ASN A C 1
ATOM 839 O O . ASN A 1 108 ? -5.345 8.738 3.827 1.00 92.38 108 ASN A O 1
ATOM 843 N N . TRP A 1 109 ? -3.423 8.749 2.649 1.00 94.81 109 TRP A N 1
ATOM 844 C CA . TRP A 1 109 ? -2.824 7.657 3.401 1.00 94.81 109 TRP A CA 1
ATOM 845 C C . TRP A 1 109 ? -2.488 8.185 4.789 1.00 94.81 109 TRP A C 1
ATOM 847 O O . TRP A 1 109 ? -1.833 9.215 4.917 1.00 94.81 109 TRP A O 1
ATOM 857 N N . THR A 1 110 ? -2.936 7.510 5.833 1.00 94.75 110 THR A N 1
ATOM 858 C CA . THR A 1 110 ? -2.709 7.930 7.214 1.00 94.75 110 THR A CA 1
ATOM 859 C C . THR A 1 110 ? -2.039 6.795 7.955 1.00 94.75 110 THR A C 1
ATOM 861 O O . THR A 1 110 ? -2.501 5.660 7.900 1.00 94.75 110 THR A O 1
ATOM 864 N N . ARG A 1 111 ? -0.937 7.094 8.641 1.00 96.88 111 ARG A N 1
ATOM 865 C CA . ARG A 1 111 ? -0.293 6.127 9.523 1.00 96.88 111 ARG A CA 1
ATOM 866 C C . ARG A 1 111 ? -1.160 5.951 10.762 1.00 96.88 111 ARG A C 1
ATOM 868 O O . ARG A 1 111 ? -1.384 6.923 11.483 1.00 96.88 111 ARG A O 1
ATOM 875 N N . VAL A 1 112 ? -1.613 4.734 11.013 1.00 97.19 112 VAL A N 1
ATOM 876 C CA . VAL A 1 112 ? -2.507 4.399 12.127 1.00 97.19 112 VAL A CA 1
ATOM 877 C C . VAL A 1 112 ? -1.907 3.271 12.951 1.00 97.19 112 VAL A C 1
ATOM 879 O O . VAL A 1 112 ? -1.128 2.473 12.437 1.00 97.19 112 VAL A O 1
ATOM 882 N N . GLN A 1 113 ? -2.250 3.222 14.236 1.00 98.00 113 GLN A N 1
ATOM 883 C CA . GLN A 1 113 ? -1.966 2.054 15.066 1.00 98.00 113 GLN A CA 1
ATOM 884 C C . GLN A 1 113 ? -3.124 1.069 14.923 1.00 98.00 113 GLN A C 1
ATOM 886 O O . GLN A 1 113 ? -4.278 1.499 14.973 1.00 9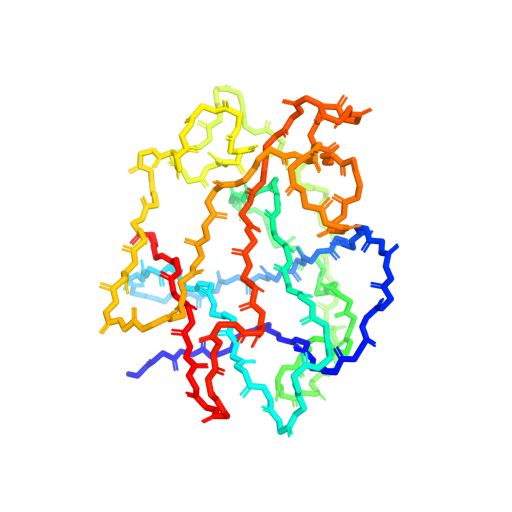8.00 113 GLN A O 1
ATOM 891 N N . ALA A 1 114 ? -2.845 -0.227 14.807 1.00 97.38 114 ALA A N 1
ATOM 892 C CA . ALA A 1 114 ? -3.878 -1.239 14.573 1.00 97.38 114 ALA A CA 1
ATOM 893 C C . ALA A 1 114 ? -5.040 -1.176 15.594 1.00 97.38 114 ALA A C 1
ATOM 895 O O . ALA A 1 114 ? -6.206 -1.185 15.215 1.00 97.38 114 ALA A O 1
ATOM 896 N N . SER A 1 115 ? -4.740 -0.954 16.879 1.00 96.94 115 SER A N 1
ATOM 897 C CA . SER A 1 115 ? -5.744 -0.802 17.951 1.00 96.94 115 SER A CA 1
ATOM 898 C C . SER A 1 115 ? -6.682 0.414 17.830 1.00 96.94 115 SER A C 1
ATOM 900 O O . SER A 1 115 ? -7.638 0.520 18.597 1.00 96.94 115 SER A O 1
ATOM 902 N N . THR A 1 116 ? -6.422 1.343 16.904 1.00 95.56 116 THR A N 1
ATOM 903 C CA . THR A 1 116 ? -7.194 2.590 16.731 1.00 95.56 116 THR A CA 1
ATOM 904 C C . THR A 1 116 ? -8.201 2.545 15.584 1.00 95.56 116 THR A C 1
ATOM 906 O O . THR A 1 116 ? -8.961 3.499 15.408 1.00 95.56 116 THR A O 1
ATOM 909 N N . VAL A 1 117 ? -8.232 1.456 14.812 1.00 92.88 117 VAL A N 1
ATOM 910 C CA . VAL A 1 117 ? -9.072 1.314 13.616 1.00 92.88 117 VAL A CA 1
ATOM 911 C C . VAL A 1 117 ? -9.893 0.029 13.667 1.00 92.88 117 VAL A C 1
ATOM 913 O O . VAL A 1 117 ? -9.587 -0.890 14.417 1.00 92.88 117 VAL A O 1
ATOM 916 N N . ALA A 1 118 ? -10.964 -0.036 12.873 1.00 90.00 118 ALA A N 1
ATOM 917 C CA . ALA A 1 118 ? -11.825 -1.218 12.823 1.00 90.00 118 ALA A CA 1
ATOM 918 C C . ALA A 1 118 ? -11.188 -2.389 12.053 1.00 90.00 118 ALA A C 1
ATOM 920 O O . ALA A 1 118 ? -11.484 -3.544 12.345 1.00 90.00 118 ALA A O 1
ATOM 921 N N . ALA A 1 119 ? -10.348 -2.095 11.055 1.00 90.19 119 ALA A N 1
ATOM 922 C CA . ALA A 1 119 ? -9.655 -3.094 10.252 1.00 90.19 119 ALA A CA 1
ATOM 923 C C . ALA A 1 119 ? -8.442 -2.496 9.504 1.00 90.19 119 ALA A C 1
ATOM 925 O O . ALA A 1 119 ? -8.504 -1.339 9.074 1.00 90.19 119 ALA A O 1
ATOM 926 N N . PRO A 1 120 ? -7.391 -3.298 9.250 1.00 92.75 120 PRO A N 1
ATOM 927 C CA . PRO A 1 120 ? -7.108 -4.593 9.879 1.00 92.75 120 PRO A CA 1
ATOM 928 C C . PRO A 1 120 ? -6.871 -4.460 11.395 1.00 92.75 120 PRO A C 1
ATOM 930 O O . PRO A 1 120 ? -6.275 -3.488 11.844 1.00 92.75 120 PRO A O 1
ATOM 933 N N . GLU A 1 121 ? -7.344 -5.430 12.186 1.00 93.75 121 GLU A N 1
ATOM 934 C CA . GLU A 1 121 ? -7.271 -5.380 13.664 1.00 93.75 121 GLU A CA 1
ATOM 935 C C . GLU A 1 121 ? -5.841 -5.527 14.206 1.00 93.75 121 GLU A C 1
ATOM 937 O O . GLU A 1 121 ? -5.540 -5.111 15.323 1.00 93.75 121 GLU A O 1
ATOM 942 N N . ILE A 1 122 ? -4.964 -6.150 13.420 1.00 96.31 122 ILE A N 1
ATOM 943 C CA . ILE A 1 122 ? -3.595 -6.495 13.787 1.00 96.31 122 ILE A CA 1
ATOM 944 C C . ILE A 1 122 ? -2.670 -6.007 12.677 1.00 96.31 122 ILE A C 1
ATOM 946 O O . ILE A 1 122 ? -2.930 -6.242 11.496 1.00 96.31 122 ILE A O 1
ATOM 950 N N . ASP A 1 123 ? -1.590 -5.347 13.072 1.00 97.81 123 ASP A N 1
ATOM 951 C CA . ASP A 1 123 ? -0.499 -4.956 12.191 1.00 97.81 123 ASP A CA 1
ATOM 952 C C . ASP A 1 123 ? 0.251 -6.185 11.650 1.00 97.81 123 ASP A C 1
ATOM 954 O O . ASP A 1 123 ? 0.476 -7.147 12.388 1.00 97.81 123 ASP A O 1
ATOM 958 N N . HIS A 1 124 ? 0.639 -6.169 10.373 1.00 97.06 124 HIS A N 1
ATOM 959 C CA . HIS A 1 124 ? 1.259 -7.334 9.743 1.00 97.06 124 HIS A CA 1
ATOM 960 C C . HIS A 1 124 ? 2.704 -7.534 10.209 1.00 97.06 124 HIS A C 1
ATOM 962 O O . HIS A 1 124 ? 3.082 -8.658 10.547 1.00 97.06 124 HIS A O 1
ATOM 968 N N . THR A 1 125 ? 3.490 -6.458 10.279 1.00 97.19 125 THR A N 1
ATOM 969 C CA . THR A 1 125 ? 4.912 -6.505 10.649 1.00 97.19 125 THR A CA 1
ATOM 970 C C . THR A 1 125 ? 5.132 -7.122 12.033 1.00 97.19 125 THR A C 1
ATOM 972 O O . THR A 1 125 ? 5.958 -8.021 12.215 1.00 97.19 125 THR A O 1
ATOM 975 N N . THR A 1 126 ? 4.413 -6.621 13.036 1.00 97.31 126 THR A N 1
ATOM 976 C CA . THR A 1 126 ? 4.568 -7.022 14.441 1.00 97.31 126 THR A CA 1
ATOM 977 C C . THR A 1 126 ? 3.649 -8.173 14.828 1.00 97.31 126 THR A C 1
ATOM 979 O O . THR A 1 126 ? 3.892 -8.832 15.841 1.00 97.31 126 THR A O 1
ATOM 982 N N . ASN A 1 127 ? 2.596 -8.420 14.042 1.00 97.25 127 ASN A N 1
ATOM 983 C CA . ASN A 1 127 ? 1.497 -9.317 14.386 1.00 97.25 127 ASN A CA 1
ATOM 984 C C . ASN A 1 127 ? 0.855 -8.959 15.743 1.00 97.25 127 ASN A C 1
ATOM 986 O O . ASN A 1 127 ? 0.486 -9.834 16.531 1.00 97.25 127 ASN A O 1
ATOM 990 N N . THR A 1 128 ? 0.745 -7.657 16.036 1.00 97.75 128 THR A N 1
ATOM 991 C CA . THR A 1 128 ? 0.115 -7.132 17.256 1.00 97.75 128 THR A CA 1
ATOM 992 C C . THR A 1 128 ? -0.862 -5.993 16.968 1.00 97.75 128 THR A C 1
ATOM 994 O O . THR A 1 128 ? -0.822 -5.362 15.916 1.00 97.75 128 THR A O 1
ATOM 997 N N . VAL A 1 129 ? -1.713 -5.662 17.943 1.00 98.00 129 VAL A N 1
ATOM 998 C CA . VAL A 1 129 ? -2.574 -4.465 17.872 1.00 98.00 129 VAL A CA 1
ATOM 999 C C . VAL A 1 129 ? -1.803 -3.162 18.173 1.00 98.00 129 VAL A C 1
ATOM 1001 O O . VAL A 1 129 ? -2.360 -2.066 18.076 1.00 98.00 129 VAL A O 1
ATOM 1004 N N . GLN A 1 130 ? -0.531 -3.262 18.582 1.00 98.25 130 GLN A N 1
ATOM 1005 C CA . GLN A 1 130 ? 0.335 -2.120 18.888 1.00 98.25 130 GLN A CA 1
ATOM 1006 C C . GLN A 1 130 ? 1.188 -1.657 17.698 1.00 98.25 130 GLN A C 1
ATOM 1008 O O . GLN A 1 130 ? 1.731 -0.553 17.780 1.00 98.25 130 GLN A O 1
ATOM 1013 N N . GLY A 1 131 ? 1.301 -2.459 16.637 1.00 98.31 131 GLY A N 1
ATOM 1014 C CA . GLY A 1 131 ? 2.019 -2.086 15.418 1.00 98.31 131 GLY A CA 1
ATOM 1015 C C . GLY A 1 131 ? 1.267 -1.069 14.561 1.00 98.31 131 GLY A C 1
ATOM 1016 O O . GLY A 1 131 ? 0.134 -0.668 14.874 1.00 98.31 131 GLY A O 1
ATOM 1017 N N . TYR A 1 132 ? 1.918 -0.632 13.490 1.00 98.50 132 TYR A N 1
ATOM 1018 C CA . TYR A 1 132 ? 1.489 0.492 12.675 1.00 98.50 132 TYR A CA 1
ATOM 1019 C C . TYR A 1 132 ? 1.561 0.192 11.187 1.00 98.50 132 TYR A C 1
ATOM 1021 O O . TYR A 1 132 ? 2.559 -0.291 10.687 1.00 98.50 132 TYR A O 1
ATOM 1029 N N . PHE A 1 133 ? 0.558 0.669 10.458 1.00 98.19 133 PHE A N 1
ATOM 1030 C CA . PHE A 1 133 ? 0.493 0.571 9.003 1.00 98.19 133 PHE A CA 1
ATOM 1031 C C . PHE A 1 133 ? -0.104 1.847 8.402 1.00 98.19 133 PHE A C 1
ATOM 1033 O O . PHE A 1 133 ? -0.538 2.757 9.121 1.00 98.19 133 PHE A O 1
ATOM 1040 N N . MET A 1 134 ? -0.137 1.939 7.072 1.00 97.06 134 MET A N 1
ATOM 1041 C CA . MET A 1 134 ? -0.828 3.027 6.379 1.00 97.06 134 MET A CA 1
ATOM 1042 C C . MET A 1 134 ? -2.242 2.595 6.006 1.00 97.06 134 MET A C 1
ATOM 1044 O O . MET A 1 134 ? -2.431 1.566 5.363 1.00 97.06 134 MET A O 1
ATOM 1048 N N . GLN A 1 135 ? -3.230 3.415 6.350 1.00 95.56 135 GLN A N 1
ATOM 1049 C CA . GLN A 1 135 ? -4.636 3.201 6.027 1.00 95.56 135 GLN A CA 1
ATOM 1050 C C . GLN A 1 135 ? -5.175 4.348 5.171 1.00 95.56 135 GLN A C 1
ATOM 1052 O O . GLN A 1 135 ? -4.845 5.516 5.385 1.00 95.56 135 GLN A O 1
ATOM 1057 N N . ALA A 1 136 ? -6.037 4.017 4.222 1.00 92.94 136 ALA A N 1
ATOM 1058 C CA . ALA A 1 136 ? -6.878 4.957 3.511 1.00 92.94 136 ALA A CA 1
ATOM 1059 C C . ALA A 1 136 ? -8.345 4.686 3.894 1.00 92.94 136 ALA A C 1
ATOM 1061 O O . ALA A 1 136 ? -8.954 3.735 3.405 1.00 92.94 136 ALA A O 1
ATOM 1062 N N . ASP A 1 137 ? -8.884 5.522 4.789 1.00 89.56 137 ASP A N 1
ATOM 1063 C CA . ASP A 1 137 ? -10.272 5.462 5.273 1.00 89.56 137 ASP A CA 1
ATOM 1064 C C . ASP A 1 137 ? -11.226 6.011 4.199 1.00 89.56 137 ASP A C 1
ATOM 1066 O O . ASP A 1 137 ? -11.312 7.231 3.985 1.00 89.56 137 ASP A O 1
ATOM 1070 N N . LEU A 1 138 ? -11.930 5.119 3.487 1.00 84.62 138 LEU A N 1
ATOM 1071 C CA . LEU A 1 138 ? -12.773 5.525 2.352 1.00 84.62 138 LEU A CA 1
ATOM 1072 C C . LEU A 1 138 ? -13.999 6.329 2.802 1.00 84.62 138 LEU A C 1
ATOM 1074 O O . LEU A 1 138 ? -14.560 7.069 1.990 1.00 84.62 138 LEU A O 1
ATOM 1078 N N . SER A 1 139 ? -14.386 6.277 4.085 1.00 85.06 139 SER A N 1
ATOM 1079 C CA . SER A 1 139 ? -15.472 7.110 4.626 1.00 85.06 139 SER A CA 1
ATOM 1080 C C . SER A 1 139 ? -15.131 8.604 4.589 1.00 85.06 139 SER A C 1
ATOM 1082 O O . SER A 1 139 ? -16.020 9.463 4.559 1.00 85.06 139 SER A O 1
ATOM 1084 N N . LYS A 1 140 ? -13.835 8.941 4.553 1.00 87.19 140 LYS A N 1
ATOM 1085 C CA . LYS A 1 140 ? -13.356 10.323 4.432 1.00 87.19 140 LYS A CA 1
ATOM 1086 C C . LYS A 1 140 ? -13.330 10.809 2.995 1.00 87.19 140 LYS A C 1
ATOM 1088 O O . LYS A 1 140 ? -13.334 12.020 2.789 1.00 87.19 140 LYS A O 1
ATOM 1093 N N . GLY A 1 141 ? -13.356 9.932 2.000 1.00 86.94 141 GLY A N 1
ATOM 1094 C CA . GLY A 1 141 ? -13.285 10.300 0.588 1.00 86.94 141 GLY A CA 1
ATOM 1095 C C . GLY A 1 141 ? -14.640 10.530 -0.086 1.00 86.94 141 GLY A C 1
ATOM 1096 O O . GLY A 1 141 ? -15.702 10.260 0.472 1.00 86.94 141 GLY A O 1
ATOM 1097 N N . ARG A 1 142 ? -14.613 11.088 -1.296 1.00 87.94 142 ARG A N 1
ATOM 1098 C CA . ARG A 1 142 ? -15.706 11.075 -2.283 1.00 87.94 142 ARG A CA 1
ATOM 1099 C C . ARG A 1 142 ? -15.291 10.220 -3.470 1.00 87.94 142 ARG A C 1
ATOM 1101 O O . ARG A 1 142 ? -14.102 10.041 -3.693 1.00 87.94 142 ARG A O 1
ATOM 1108 N N . ALA A 1 143 ? -16.258 9.742 -4.251 1.00 88.56 143 ALA A N 1
ATOM 1109 C CA . ALA A 1 143 ? -15.973 9.008 -5.482 1.00 88.56 143 ALA A CA 1
ATOM 1110 C C . ALA A 1 143 ? -14.928 9.748 -6.342 1.00 88.56 143 ALA A C 1
ATOM 1112 O O . ALA A 1 143 ? -15.090 10.940 -6.622 1.00 88.56 143 ALA A O 1
ATOM 1113 N N . ASN A 1 144 ? -13.889 9.021 -6.765 1.00 87.69 144 ASN A N 1
ATOM 1114 C CA . ASN A 1 144 ? -12.710 9.496 -7.503 1.00 87.69 144 ASN A CA 1
ATOM 1115 C C . ASN A 1 144 ? -11.684 10.333 -6.718 1.00 87.69 144 ASN A C 1
ATOM 1117 O O . ASN A 1 144 ? -10.687 10.757 -7.309 1.00 87.69 144 ASN A O 1
ATOM 1121 N N . ASP A 1 145 ? -11.867 10.550 -5.413 1.00 90.00 145 ASP A N 1
ATOM 1122 C CA . ASP A 1 145 ? -10.762 11.023 -4.579 1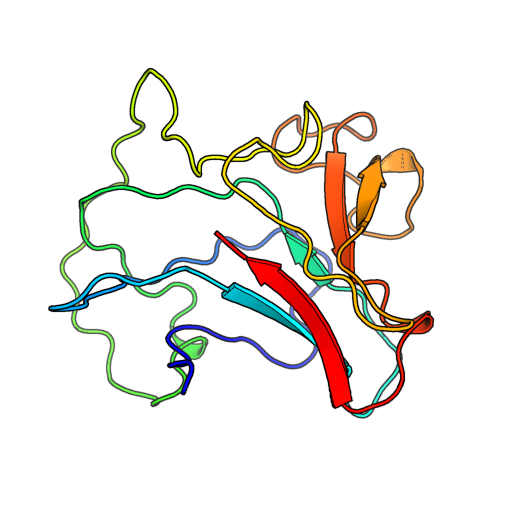.00 90.00 145 ASP A CA 1
ATOM 1123 C C . ASP A 1 145 ? -9.661 9.956 -4.548 1.00 90.00 145 ASP A C 1
ATOM 1125 O O . ASP A 1 145 ? -9.928 8.751 -4.600 1.00 90.00 145 ASP A O 1
ATOM 1129 N N . TYR A 1 146 ? -8.414 10.407 -4.442 1.00 90.12 146 TYR A N 1
ATOM 1130 C CA . TYR A 1 146 ? -7.260 9.527 -4.343 1.00 90.12 146 TYR A CA 1
ATOM 1131 C C . TYR A 1 146 ? -6.317 9.965 -3.225 1.00 90.12 146 TYR A C 1
ATOM 1133 O O . TYR A 1 146 ? -6.054 11.156 -3.052 1.00 90.12 146 TYR A O 1
ATOM 1141 N N . ALA A 1 147 ? -5.797 8.975 -2.509 1.00 93.06 147 ALA A N 1
ATOM 1142 C CA . ALA A 1 147 ? -4.700 9.091 -1.563 1.00 93.06 147 ALA A CA 1
ATOM 1143 C C . ALA A 1 147 ? -3.412 8.649 -2.263 1.00 93.06 147 ALA A C 1
ATOM 1145 O O . ALA A 1 147 ? -3.428 7.646 -2.975 1.00 93.06 147 ALA A O 1
ATOM 1146 N N . ARG A 1 148 ? -2.290 9.358 -2.076 1.00 94.00 148 ARG A N 1
ATOM 1147 C CA . ARG A 1 148 ? -1.036 9.058 -2.790 1.00 94.00 148 ARG A CA 1
ATOM 1148 C C . ARG A 1 148 ? 0.176 9.034 -1.864 1.00 94.00 148 ARG A C 1
ATOM 1150 O O . ARG A 1 148 ? 0.522 10.049 -1.270 1.00 94.00 148 ARG A O 1
ATOM 1157 N N . LEU A 1 149 ? 0.862 7.896 -1.835 1.00 94.81 149 LEU A N 1
ATOM 1158 C CA . LEU A 1 149 ? 2.196 7.743 -1.255 1.00 94.81 149 LEU A CA 1
ATOM 1159 C C . LEU A 1 149 ? 3.209 7.651 -2.401 1.00 94.81 149 LEU A C 1
ATOM 1161 O O . LEU A 1 149 ? 2.960 6.953 -3.385 1.00 94.81 149 LEU A O 1
ATOM 1165 N N . LYS A 1 150 ? 4.312 8.393 -2.328 1.00 95.00 150 LYS A N 1
ATOM 1166 C CA . LYS A 1 150 ? 5.269 8.538 -3.431 1.00 95.00 150 LYS A CA 1
ATOM 1167 C C . LYS A 1 150 ? 6.703 8.356 -2.944 1.00 95.00 150 LYS A C 1
ATOM 1169 O O . LYS A 1 150 ? 7.031 8.857 -1.878 1.00 95.00 150 LYS A O 1
ATOM 1174 N N . SER A 1 151 ? 7.534 7.688 -3.741 1.00 93.38 151 SER A N 1
ATOM 1175 C CA . SER A 1 151 ? 8.963 7.508 -3.463 1.00 93.38 151 SER A CA 1
ATOM 1176 C C . SER A 1 151 ? 9.876 8.616 -4.025 1.00 93.38 151 SER A C 1
ATOM 1178 O O . SER A 1 151 ? 9.389 9.601 -4.646 1.00 93.38 151 SER A O 1
#

Secondary structure (DSSP, 8-state):
-PPP-----S---SS----B-----SS----EEEEE--S----EEEE--B---SS----BSGGG-TT---------PPPPPSSPPTT-B-SSSTT-TT-EE---SS---EEEEGGGSSSSSS-TTTSSTT-EEEEEEGGG--TT-EEEEE-

Sequence (151 aa):
QPLWVWGLQGNQGNKWLNGQVTVTSSSYYRIRIEGIVGNSFQGDAAIDDLRIFENPCVLTPPDADPFNVVPTTTSTKPTITNPPGPYDCTFETGICNGWENMANNRFNWTRVQASTVAAPEIDHTTNTVQGYFMQADLSKGRANDYARLKS

pLDDT: mean 87.98, std 10.7, range [52.09, 98.5]

Foldseek 3Di:
DDDQAFDDDDDPDQDDFDFDGDDDDPDDDKDKDKDAQAQDLPDKDWDFFDADADDGAFGPPLVRGPVNDDTDDDHDDGDQDVVGDQGTGRCQDHRGPSKDWPDDDQWAWDKDQLVVDPGPNARPVVRHSRGITTMTNSNRDDHGDMYMMMD

InterPro domains:
  IPR000998 MAM domain [PF00629] (5-57)
  IPR000998 MAM domain [PF00629] (89-151)
  IPR000998 MAM domain [PS50060] (1-59)
  IPR000998 MAM domain [PS50060] (87-151)
  IPR013320 Concanavalin A-like lectin/glucanase domain superfamily [SSF49899] (4-57)
  IPR013320 Concanavalin A-like lectin/glucanase domain superfamily [SSF49899] (85-151)
  IPR051560 MAM domain-containing protein [PTHR23282] (5-144)

Radius of gyration: 15.52 Å; chains: 1; bounding box: 40×34×39 Å